Protein AF-A0A2M7GYU8-F1 (afdb_monomer_lite)

Sequence (84 aa):
MVRKGQFLYLLLRYRRKDAQEWTKYEVQNENVFAKETAHFVNCILKKEKPIVDGLDGLRAQEVIDAAYKSCRENCRVEVKKAEI

Organism: NCBI:txid2014291

InterPro domains:
  IPR004104 Gfo/Idh/MocA-like oxidoreductase, C-terminal [PF02894] (29-79)

Foldseek 3Di:
DDPDDDQDWDWDWDDDPPGPDIDTDTDRPDPVVVVQVVQVVCCVVVVHDGPADVQNVVQVVLVVVQVVVCVVVVHHGDRDDDDD

Structure (mmCIF, N/CA/C/O backbone):
data_AF-A0A2M7GYU8-F1
#
_entry.id   AF-A0A2M7GYU8-F1
#
loop_
_atom_site.group_PDB
_atom_site.id
_atom_site.type_symbol
_atom_site.label_atom_id
_atom_site.label_alt_id
_atom_site.label_comp_id
_atom_site.label_asym_id
_atom_site.label_entity_id
_atom_site.label_seq_id
_atom_site.pdbx_PDB_ins_code
_atom_site.Cartn_x
_atom_site.Cartn_y
_atom_site.Cartn_z
_atom_site.occupancy
_atom_site.B_iso_or_equiv
_atom_site.auth_seq_id
_atom_site.auth_comp_id
_atom_site.auth_asym_id
_atom_site.auth_atom_id
_atom_site.pdbx_PDB_model_num
ATOM 1 N N . MET A 1 1 ? 32.815 26.600 -10.960 1.00 32.44 1 MET A N 1
ATOM 2 C CA . MET A 1 1 ? 32.805 25.883 -9.665 1.00 32.44 1 MET A CA 1
ATOM 3 C C . MET A 1 1 ? 31.448 26.121 -9.008 1.00 32.44 1 MET A C 1
ATOM 5 O O . MET A 1 1 ? 31.242 27.156 -8.391 1.00 32.44 1 MET A O 1
ATOM 9 N 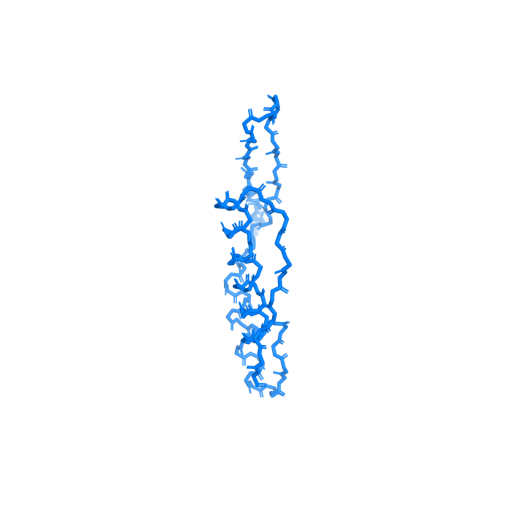N . VAL A 1 2 ? 30.469 25.252 -9.277 1.00 33.78 2 VAL A N 1
ATOM 10 C CA . VAL A 1 2 ? 29.074 25.433 -8.836 1.00 33.78 2 VAL A CA 1
ATOM 11 C C . VAL A 1 2 ? 28.975 25.022 -7.368 1.00 33.78 2 VAL A C 1
ATOM 13 O O . VAL A 1 2 ? 29.348 23.904 -7.014 1.00 33.78 2 VAL A O 1
ATOM 16 N N . ARG A 1 3 ? 28.529 25.944 -6.505 1.00 38.12 3 ARG A N 1
ATOM 17 C CA . ARG A 1 3 ? 28.277 25.674 -5.084 1.00 38.12 3 ARG A CA 1
ATOM 18 C C . ARG A 1 3 ? 27.240 24.553 -4.987 1.00 38.12 3 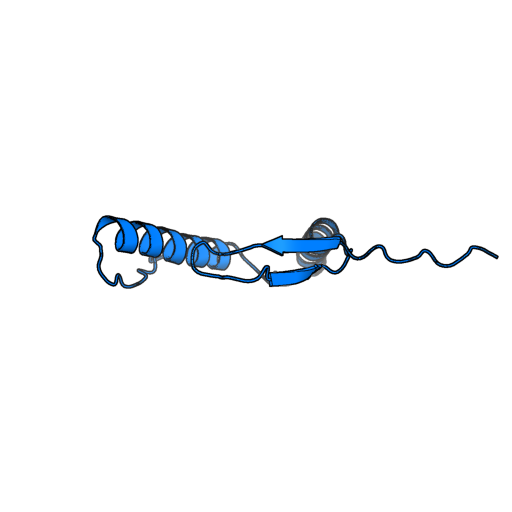ARG A C 1
ATOM 20 O O . ARG A 1 3 ? 26.110 24.731 -5.432 1.00 38.12 3 ARG A O 1
ATOM 27 N N . LYS A 1 4 ? 27.645 23.399 -4.443 1.00 39.00 4 LYS A N 1
ATOM 28 C CA . LYS A 1 4 ? 26.750 22.282 -4.111 1.00 39.00 4 LYS A CA 1
ATOM 29 C C . LYS A 1 4 ? 25.596 22.831 -3.270 1.00 39.00 4 LYS A C 1
ATOM 31 O O . LYS A 1 4 ? 25.835 23.428 -2.222 1.00 39.00 4 LYS A O 1
ATOM 36 N N . GLY A 1 5 ? 24.382 22.694 -3.797 1.00 44.03 5 GLY A N 1
ATOM 37 C CA . GLY A 1 5 ? 23.163 23.240 -3.217 1.00 44.03 5 GLY A CA 1
ATOM 38 C C . GLY A 1 5 ? 22.958 22.762 -1.784 1.00 44.03 5 GLY A C 1
ATOM 39 O O . GLY A 1 5 ? 23.120 21.582 -1.479 1.00 44.03 5 GLY A O 1
ATOM 40 N N . GLN A 1 6 ? 22.614 23.704 -0.908 1.00 46.00 6 GLN A N 1
ATOM 41 C CA . GLN A 1 6 ? 22.041 23.415 0.399 1.00 46.00 6 GLN A CA 1
ATOM 42 C C . GLN A 1 6 ? 20.768 22.593 0.179 1.00 46.00 6 GLN A C 1
ATOM 44 O O . GLN A 1 6 ? 19.800 23.092 -0.390 1.00 46.00 6 GLN A O 1
ATOM 49 N N . PHE A 1 7 ? 20.769 21.333 0.610 1.00 48.31 7 PHE A N 1
ATOM 50 C CA . PHE A 1 7 ? 19.536 20.568 0.738 1.00 48.31 7 PHE A CA 1
ATOM 51 C C . PHE A 1 7 ? 18.675 21.266 1.796 1.00 48.31 7 PHE A C 1
ATOM 53 O O . PHE A 1 7 ? 18.982 21.233 2.986 1.00 48.31 7 PHE A O 1
ATOM 60 N N . LEU A 1 8 ? 17.629 21.964 1.351 1.00 51.09 8 LEU A N 1
ATOM 61 C CA . LEU A 1 8 ? 16.609 22.515 2.232 1.00 51.09 8 LEU A CA 1
ATOM 62 C C . LEU A 1 8 ? 15.798 21.326 2.764 1.00 51.09 8 LEU A C 1
ATOM 64 O O . LEU A 1 8 ? 15.028 20.725 2.016 1.00 51.09 8 LEU A O 1
ATOM 68 N N . TYR A 1 9 ? 16.001 20.942 4.021 1.00 55.53 9 TYR A N 1
ATOM 69 C CA . TYR A 1 9 ? 15.153 19.951 4.679 1.00 55.53 9 TYR A CA 1
ATOM 70 C C . TYR A 1 9 ? 13.763 20.552 4.887 1.00 55.53 9 TYR A C 1
ATOM 72 O O . TYR A 1 9 ? 13.632 21.638 5.459 1.00 55.53 9 TYR A O 1
ATOM 80 N N . LEU A 1 10 ? 12.721 19.856 4.432 1.00 63.78 10 LEU A N 1
ATOM 81 C CA . LEU A 1 10 ? 11.357 20.232 4.776 1.00 63.78 10 LEU A CA 1
ATOM 82 C C . LEU A 1 10 ? 11.068 19.680 6.177 1.00 63.78 10 LEU A C 1
ATOM 84 O O . LEU A 1 10 ? 11.034 18.470 6.393 1.00 63.78 10 LEU A O 1
ATOM 88 N N . LEU A 1 11 ? 10.888 20.575 7.144 1.00 70.94 11 LEU A N 1
ATOM 89 C CA . LEU A 1 11 ? 10.494 20.216 8.505 1.00 70.94 11 LEU A CA 1
ATOM 90 C C . LEU A 1 11 ? 8.970 20.133 8.573 1.00 70.94 11 LEU A C 1
ATOM 92 O O . LEU A 1 11 ? 8.291 21.153 8.707 1.00 70.94 11 LEU A O 1
ATOM 96 N N . LEU A 1 12 ? 8.439 18.914 8.508 1.00 79.25 12 LEU A N 1
ATOM 97 C CA . LEU A 1 12 ? 7.029 18.662 8.781 1.00 79.25 12 LEU A CA 1
ATOM 98 C C . LEU A 1 12 ? 6.810 18.673 10.294 1.00 79.25 12 LEU A C 1
ATOM 100 O O . LEU A 1 12 ? 7.555 18.061 11.063 1.00 79.25 12 LEU A O 1
ATOM 104 N N . ARG A 1 13 ? 5.793 19.414 10.732 1.00 87.56 13 ARG A N 1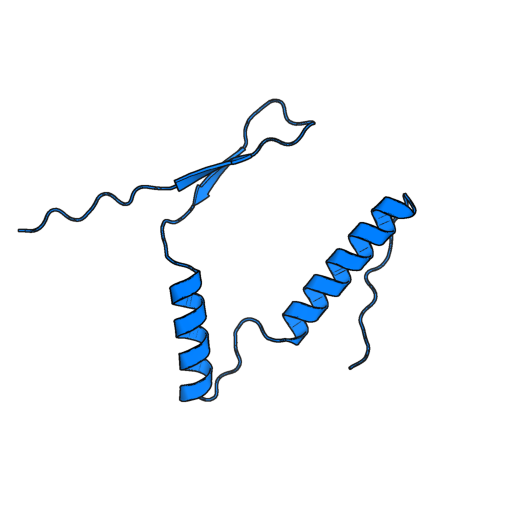
ATOM 105 C CA . ARG A 1 13 ? 5.386 19.478 12.135 1.00 87.56 13 ARG A CA 1
ATOM 106 C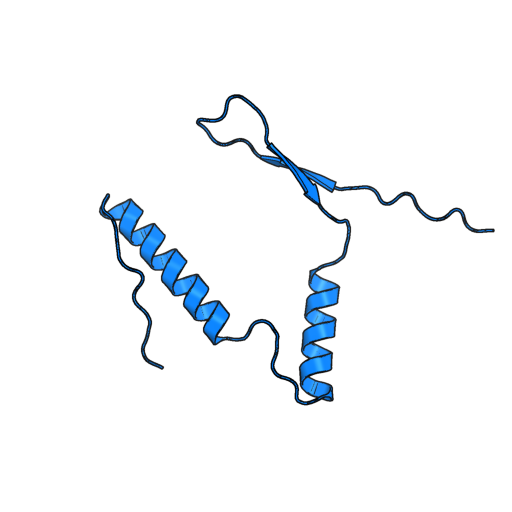 C . ARG A 1 13 ? 3.932 19.069 12.241 1.00 87.56 13 ARG A C 1
ATOM 108 O O . ARG A 1 13 ? 3.087 19.634 11.553 1.00 87.56 13 ARG A O 1
ATOM 115 N N . TYR A 1 14 ? 3.643 18.127 13.125 1.00 87.38 14 TYR A N 1
ATOM 116 C CA . TYR A 1 14 ? 2.276 17.766 13.480 1.00 87.38 14 TYR A CA 1
ATOM 117 C C . TYR A 1 14 ? 2.139 17.715 14.999 1.00 87.38 14 TYR A C 1
ATOM 119 O O . TYR A 1 14 ? 3.116 17.528 15.727 1.00 87.38 14 TYR A O 1
ATOM 127 N N . ARG A 1 15 ? 0.917 17.920 15.487 1.00 90.88 15 ARG A N 1
ATOM 128 C CA . ARG A 1 15 ? 0.595 17.849 16.910 1.00 90.88 15 ARG A CA 1
ATOM 129 C C . ARG A 1 15 ? -0.736 17.140 17.071 1.00 90.88 15 ARG A C 1
ATOM 131 O O . ARG A 1 15 ? -1.742 17.572 16.511 1.00 90.88 15 ARG A O 1
ATOM 138 N N . ARG A 1 16 ? -0.739 16.051 17.835 1.00 86.38 16 ARG A N 1
ATOM 139 C CA . ARG A 1 16 ? -1.976 15.372 18.231 1.00 86.38 16 ARG A CA 1
ATOM 140 C C . ARG A 1 16 ? -2.723 16.215 19.268 1.00 86.38 16 ARG A C 1
ATOM 142 O O . ARG A 1 16 ? -2.112 17.014 19.968 1.00 86.38 16 ARG A O 1
ATOM 149 N N . LYS A 1 17 ? -4.039 16.037 19.391 1.00 86.31 17 LYS A N 1
ATOM 150 C CA . LYS A 1 17 ? -4.870 16.820 20.329 1.00 86.31 17 LYS A CA 1
ATOM 151 C C . LYS A 1 17 ? -4.461 16.631 21.799 1.00 86.31 17 LYS A C 1
ATOM 153 O O . LYS A 1 17 ? -4.633 17.544 22.596 1.00 86.31 17 LYS A O 1
ATOM 158 N N . ASP A 1 18 ? -3.929 15.461 22.131 1.00 90.19 18 ASP A N 1
ATOM 159 C CA . ASP A 1 18 ? -3.460 15.057 23.459 1.00 90.19 18 ASP A CA 1
ATOM 160 C C . ASP A 1 18 ? -1.968 15.352 23.701 1.00 90.19 18 ASP A C 1
ATOM 162 O O . ASP A 1 18 ? -1.467 15.135 24.800 1.00 90.19 18 ASP A O 1
ATOM 166 N N . ALA A 1 19 ? -1.245 15.828 22.683 1.00 89.12 19 ALA A N 1
ATOM 167 C CA . ALA A 1 19 ? 0.182 16.094 22.776 1.00 89.12 19 ALA A CA 1
ATOM 168 C C . ALA A 1 19 ? 0.443 17.558 23.144 1.00 89.12 19 ALA A C 1
ATOM 170 O O . ALA A 1 19 ? -0.018 18.480 22.466 1.00 89.12 19 ALA A O 1
ATOM 171 N N . GLN A 1 20 ? 1.236 17.762 24.197 1.00 83.81 20 GLN A N 1
ATOM 172 C CA . GLN A 1 20 ? 1.660 19.092 24.636 1.00 83.81 20 GLN A CA 1
ATOM 173 C C . GLN A 1 20 ? 2.666 19.720 23.658 1.00 83.81 20 GLN A C 1
ATOM 175 O O . GLN A 1 20 ? 2.620 20.921 23.402 1.00 83.81 20 GLN A O 1
ATOM 180 N N . GLU A 1 21 ? 3.508 18.887 23.041 1.00 92.19 21 GLU A N 1
ATOM 181 C CA . GLU A 1 21 ? 4.603 19.307 22.168 1.00 92.19 21 GLU A CA 1
ATOM 182 C C . GLU A 1 21 ? 4.369 18.941 20.698 1.00 92.19 21 GLU A C 1
ATOM 184 O O . GLU A 1 21 ? 3.731 17.939 20.364 1.00 92.19 21 GLU A O 1
ATOM 189 N N . TRP A 1 22 ? 4.924 19.756 19.798 1.00 90.31 22 TRP A N 1
ATOM 190 C CA . TRP A 1 22 ? 4.934 19.473 18.363 1.00 90.31 22 TRP A CA 1
ATOM 191 C C . TRP A 1 22 ? 5.966 18.399 18.033 1.00 90.31 22 TRP A C 1
ATOM 193 O O . TRP A 1 22 ? 7.157 18.567 18.303 1.00 90.31 22 TRP A O 1
ATOM 203 N N . THR A 1 23 ? 5.540 17.341 17.348 1.00 88.56 23 THR A N 1
ATOM 204 C CA . THR A 1 23 ? 6.470 16.377 16.767 1.00 88.56 23 THR A CA 1
ATOM 205 C C . THR A 1 23 ? 7.073 16.973 15.501 1.00 88.56 23 THR A C 1
ATOM 207 O O . THR A 1 23 ? 6.354 17.432 14.610 1.00 88.56 23 THR A O 1
ATOM 210 N N . LYS A 1 24 ? 8.405 16.984 15.432 1.00 87.38 24 LYS A N 1
ATOM 211 C CA . LYS A 1 24 ? 9.166 17.417 14.258 1.00 87.38 24 LYS A CA 1
ATOM 212 C C . LYS A 1 24 ? 9.614 16.180 13.497 1.00 87.38 24 LYS A C 1
ATOM 214 O O . LYS A 1 24 ? 10.166 15.265 14.099 1.00 87.38 24 LYS A O 1
ATOM 219 N N . TYR A 1 25 ? 9.384 16.173 12.195 1.00 81.44 25 TYR A N 1
ATOM 220 C CA . TYR A 1 25 ? 9.837 15.116 11.310 1.00 81.44 25 TYR A CA 1
ATOM 221 C C . TYR A 1 25 ? 10.654 15.733 10.179 1.00 81.44 25 TYR A C 1
ATOM 223 O O . TYR A 1 25 ? 10.183 16.626 9.467 1.00 81.44 25 TYR A O 1
ATOM 231 N N . GLU A 1 26 ? 11.901 15.290 10.062 1.00 79.81 26 GLU A N 1
ATOM 232 C CA . GLU A 1 26 ? 12.789 15.699 8.983 1.00 79.81 26 GLU A CA 1
ATOM 233 C C . GLU A 1 26 ? 12.429 14.907 7.736 1.00 79.81 26 GLU A C 1
ATOM 235 O O . GLU A 1 26 ? 12.631 13.694 7.670 1.00 79.81 26 GLU A O 1
ATOM 240 N N . VAL A 1 27 ? 11.870 15.592 6.742 1.00 74.25 27 VAL A N 1
ATOM 241 C CA . VAL A 1 27 ? 11.582 14.967 5.459 1.00 74.25 27 VAL A CA 1
ATOM 242 C C . VAL A 1 27 ? 12.797 15.115 4.568 1.00 74.25 27 VAL A C 1
ATOM 244 O O . VAL A 1 27 ? 13.276 16.223 4.305 1.00 74.25 27 VAL A O 1
ATOM 247 N N . GLN A 1 28 ? 13.287 13.972 4.095 1.00 72.19 28 GLN A N 1
ATOM 248 C CA . GLN A 1 28 ? 14.271 13.937 3.028 1.00 72.19 28 GLN A CA 1
ATOM 249 C C . GLN A 1 28 ? 13.670 14.640 1.810 1.00 72.19 28 GLN A C 1
ATOM 251 O O . GLN A 1 28 ? 12.582 14.290 1.357 1.00 72.19 28 GLN A O 1
ATOM 256 N N . ASN A 1 29 ? 14.367 15.653 1.293 1.00 69.31 29 ASN A N 1
ATOM 257 C CA . ASN A 1 29 ? 13.929 16.426 0.131 1.00 69.31 29 ASN A CA 1
ATOM 258 C C . ASN A 1 29 ? 14.215 15.659 -1.166 1.00 69.31 29 ASN A C 1
ATOM 260 O O . ASN A 1 29 ? 14.929 16.113 -2.058 1.00 69.31 29 ASN A O 1
ATOM 264 N N . GLU A 1 30 ? 13.723 14.432 -1.214 1.00 78.19 30 GLU A N 1
ATOM 265 C CA . GLU A 1 30 ? 13.832 13.568 -2.362 1.00 78.19 30 GLU A CA 1
ATOM 266 C C . GLU A 1 30 ? 12.462 13.440 -3.010 1.00 78.19 30 GLU A C 1
ATOM 268 O O . GLU A 1 30 ? 11.448 13.267 -2.334 1.00 78.19 30 GLU A O 1
ATOM 273 N N . ASN A 1 31 ? 12.417 13.552 -4.336 1.00 85.50 31 ASN A N 1
ATOM 274 C CA . ASN A 1 31 ? 11.165 13.436 -5.062 1.00 85.50 31 ASN A CA 1
ATOM 275 C C . ASN A 1 31 ? 10.738 11.961 -5.120 1.00 85.50 31 ASN A C 1
ATOM 277 O O . ASN A 1 31 ? 11.071 11.231 -6.056 1.00 85.50 31 ASN A O 1
ATOM 281 N N . VAL A 1 32 ? 10.012 11.532 -4.089 1.00 86.31 32 VAL A N 1
ATOM 282 C CA . VAL A 1 32 ? 9.521 10.157 -3.934 1.00 86.31 32 VAL A CA 1
ATOM 283 C C . VAL A 1 32 ? 8.622 9.725 -5.096 1.00 86.31 32 VAL A C 1
ATOM 285 O O . VAL A 1 32 ? 8.719 8.585 -5.535 1.00 86.31 32 VAL A O 1
ATOM 288 N N . PHE A 1 33 ? 7.848 10.645 -5.680 1.00 88.50 33 PHE A N 1
ATOM 289 C CA . PHE A 1 33 ? 6.991 10.357 -6.835 1.00 88.50 33 PHE A CA 1
ATOM 290 C C . PHE A 1 33 ? 7.807 10.070 -8.099 1.00 88.50 33 PHE A C 1
ATOM 292 O O . PHE A 1 33 ? 7.498 9.147 -8.856 1.00 88.50 33 PHE A O 1
ATOM 299 N N . ALA A 1 34 ? 8.886 10.828 -8.320 1.00 93.12 34 ALA A N 1
ATOM 300 C CA . ALA A 1 34 ? 9.801 10.571 -9.430 1.00 93.12 34 ALA A CA 1
ATOM 301 C C . ALA A 1 34 ? 10.500 9.211 -9.269 1.00 93.12 34 ALA A C 1
ATOM 303 O O . ALA A 1 34 ? 10.648 8.476 -10.246 1.00 93.12 34 ALA A O 1
ATOM 304 N N . LYS A 1 35 ? 10.880 8.846 -8.037 1.00 92.69 35 LYS A N 1
ATOM 305 C CA . LYS A 1 35 ? 11.455 7.529 -7.732 1.00 92.69 35 LYS A CA 1
ATOM 306 C C . LYS A 1 35 ? 10.483 6.386 -7.986 1.00 92.69 35 LYS A C 1
ATOM 308 O O . LYS A 1 35 ? 10.863 5.407 -8.620 1.00 92.69 35 LYS A O 1
ATOM 313 N N . GLU A 1 36 ? 9.249 6.515 -7.515 1.00 94.00 36 GLU A N 1
ATOM 314 C CA . GLU A 1 36 ? 8.206 5.509 -7.712 1.00 94.00 36 GLU A CA 1
ATOM 315 C C . GLU A 1 36 ? 7.887 5.318 -9.201 1.00 94.00 36 GLU A C 1
ATOM 317 O O . GLU A 1 36 ? 7.831 4.190 -9.688 1.00 94.00 36 GLU A O 1
ATOM 322 N N . THR A 1 37 ? 7.804 6.416 -9.959 1.00 95.50 37 THR A N 1
ATOM 323 C CA . THR A 1 37 ? 7.610 6.369 -11.416 1.00 95.50 37 THR A CA 1
ATOM 324 C C 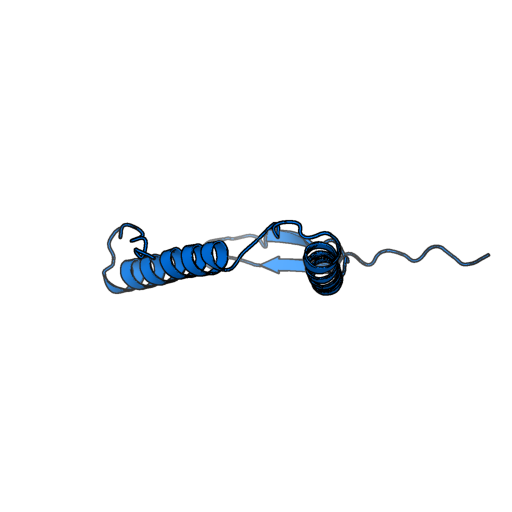. THR A 1 37 ? 8.763 5.641 -12.111 1.00 95.50 37 THR A C 1
ATOM 326 O O . THR A 1 37 ? 8.539 4.761 -12.944 1.00 95.50 37 THR A O 1
ATOM 329 N N . ALA A 1 38 ? 10.010 5.971 -11.758 1.00 96.00 38 ALA A N 1
ATOM 330 C CA . ALA A 1 38 ? 11.188 5.312 -12.318 1.00 96.00 38 ALA A CA 1
ATOM 331 C C . ALA A 1 38 ? 11.235 3.815 -11.966 1.00 96.00 38 ALA A C 1
ATOM 333 O O . ALA A 1 38 ? 11.584 2.990 -12.811 1.00 96.00 38 ALA A O 1
ATOM 334 N N . HIS A 1 39 ? 10.852 3.454 -10.738 1.00 96.06 39 HIS A N 1
ATOM 335 C CA . HIS A 1 39 ? 10.731 2.065 -10.295 1.00 96.06 39 HIS A CA 1
ATOM 336 C C . HIS A 1 39 ? 9.705 1.293 -11.131 1.00 96.06 39 HIS A C 1
ATOM 338 O O . HIS A 1 39 ? 10.025 0.234 -11.667 1.00 96.06 39 HIS A O 1
ATOM 344 N N . PHE A 1 40 ? 8.511 1.856 -11.327 1.00 96.12 40 PHE A N 1
ATOM 345 C CA . PHE A 1 40 ? 7.464 1.249 -12.148 1.00 96.12 40 PHE A CA 1
ATOM 346 C C . PHE A 1 40 ? 7.931 0.975 -13.587 1.00 96.12 40 PHE A C 1
ATOM 348 O O . PHE A 1 40 ? 7.772 -0.138 -14.092 1.00 96.12 40 PHE A O 1
ATOM 355 N N . VAL A 1 41 ? 8.582 1.954 -14.229 1.00 97.69 41 VAL A N 1
ATOM 356 C CA . VAL A 1 41 ? 9.150 1.785 -15.578 1.00 97.69 41 VAL A CA 1
ATOM 357 C C . VAL A 1 41 ? 10.198 0.667 -15.603 1.00 97.69 41 VAL A C 1
ATOM 359 O O . VAL A 1 41 ? 10.182 -0.173 -16.504 1.00 97.69 41 VAL A O 1
ATOM 362 N N . ASN A 1 42 ? 11.083 0.607 -14.603 1.00 98.00 42 ASN A N 1
ATOM 363 C CA . ASN A 1 42 ? 12.099 -0.443 -14.510 1.00 98.00 42 ASN A CA 1
ATOM 364 C C . ASN A 1 42 ? 11.488 -1.839 -14.354 1.00 98.00 42 ASN A C 1
ATOM 366 O O . ASN A 1 42 ? 11.953 -2.766 -15.016 1.00 98.00 42 ASN A O 1
ATOM 370 N N . CYS A 1 43 ? 10.438 -1.990 -13.543 1.00 98.12 43 CYS A N 1
ATOM 371 C CA . CYS A 1 43 ? 9.721 -3.257 -13.404 1.00 98.12 43 CYS A CA 1
ATOM 372 C C . CYS A 1 43 ? 9.177 -3.755 -14.746 1.00 98.12 43 CYS A C 1
ATOM 374 O O . CYS A 1 43 ? 9.329 -4.934 -15.061 1.00 98.12 43 CYS A O 1
ATOM 376 N N . ILE A 1 44 ? 8.619 -2.862 -15.572 1.00 97.56 44 ILE A N 1
ATOM 377 C CA . ILE A 1 44 ? 8.141 -3.208 -16.919 1.00 97.56 44 ILE A CA 1
ATOM 378 C C . ILE A 1 44 ? 9.305 -3.654 -17.809 1.00 97.56 44 ILE A C 1
ATOM 380 O O . ILE A 1 44 ? 9.246 -4.724 -18.414 1.00 97.56 44 ILE A O 1
ATOM 384 N N . LEU A 1 45 ? 10.373 -2.852 -17.877 1.00 98.44 45 LEU A N 1
ATOM 385 C CA . LEU A 1 45 ? 11.519 -3.117 -18.753 1.00 98.44 45 LEU A CA 1
ATOM 386 C C . LEU A 1 45 ? 12.247 -4.417 -18.390 1.00 98.44 45 LEU A C 1
ATOM 388 O O . LEU A 1 45 ? 12.677 -5.154 -19.276 1.00 98.44 45 LEU A O 1
ATOM 392 N N . LYS A 1 46 ? 12.381 -4.703 -17.093 1.00 98.12 46 LYS A N 1
ATOM 393 C CA . LYS A 1 46 ? 13.126 -5.856 -16.573 1.00 98.12 46 LYS A CA 1
ATOM 394 C C . LYS A 1 46 ? 12.253 -7.070 -16.269 1.00 98.12 46 LYS A C 1
ATOM 396 O O . LYS A 1 46 ? 12.789 -8.124 -15.943 1.00 98.12 46 LYS A O 1
ATOM 401 N N . LYS A 1 47 ? 10.928 -6.942 -16.394 1.00 97.12 47 LYS A N 1
ATOM 402 C CA . LYS A 1 47 ? 9.943 -7.959 -15.984 1.00 97.12 47 LYS A CA 1
ATOM 403 C C . LYS A 1 47 ? 10.093 -8.353 -14.508 1.00 97.12 47 LYS A C 1
ATOM 405 O O . LYS A 1 47 ? 9.994 -9.523 -14.150 1.00 97.12 47 LYS A O 1
ATOM 410 N N . GLU A 1 48 ? 10.344 -7.363 -13.659 1.00 96.44 48 GLU A N 1
ATOM 411 C CA . GLU A 1 48 ? 10.484 -7.536 -12.212 1.00 96.44 48 GLU A CA 1
ATOM 412 C C . GLU A 1 48 ? 9.162 -7.226 -11.503 1.00 96.44 48 GLU A C 1
ATOM 414 O O . GLU A 1 48 ? 8.388 -6.370 -11.940 1.00 96.44 48 GLU A O 1
ATOM 419 N N . LYS A 1 49 ? 8.910 -7.900 -10.376 1.00 95.44 49 LYS A N 1
ATOM 420 C CA . LYS A 1 49 ? 7.748 -7.602 -9.536 1.00 95.44 49 LYS A CA 1
ATOM 421 C C . LYS A 1 49 ? 7.945 -6.236 -8.852 1.00 95.44 49 LYS A C 1
ATOM 423 O O . LYS A 1 49 ? 9.033 -5.995 -8.322 1.00 95.44 49 LYS A O 1
ATOM 428 N N . PRO A 1 50 ? 6.937 -5.344 -8.836 1.00 95.69 50 PRO A N 1
ATOM 429 C CA . PRO A 1 50 ? 7.050 -4.094 -8.097 1.00 95.69 50 PRO A CA 1
ATOM 430 C C . PRO A 1 50 ? 7.137 -4.344 -6.586 1.00 95.69 50 PRO A C 1
ATOM 432 O O . PRO A 1 50 ? 6.653 -5.358 -6.086 1.00 95.69 50 PRO A O 1
ATOM 435 N N . ILE A 1 51 ? 7.764 -3.406 -5.865 1.00 94.50 51 ILE A N 1
ATOM 436 C CA . ILE A 1 51 ? 7.909 -3.464 -4.400 1.00 94.50 51 ILE A CA 1
ATOM 437 C C . ILE A 1 51 ? 6.534 -3.411 -3.723 1.00 94.50 51 ILE A C 1
ATOM 439 O O . ILE A 1 51 ? 6.335 -4.059 -2.702 1.00 94.50 51 ILE A O 1
ATOM 443 N N . VAL A 1 52 ? 5.614 -2.645 -4.312 1.00 93.38 52 VAL A N 1
ATOM 444 C CA . VAL A 1 52 ? 4.215 -2.523 -3.906 1.00 93.38 52 VAL A CA 1
ATOM 445 C C . VAL A 1 52 ? 3.361 -2.845 -5.128 1.00 93.38 52 VAL A C 1
ATOM 447 O O . VAL A 1 52 ? 3.558 -2.246 -6.188 1.00 93.38 52 VAL A O 1
ATOM 450 N N . ASP A 1 53 ? 2.448 -3.803 -5.005 1.00 94.50 53 ASP A N 1
ATOM 451 C CA . ASP A 1 53 ? 1.518 -4.196 -6.063 1.00 94.50 53 ASP A CA 1
ATOM 452 C C . ASP A 1 53 ? 0.052 -3.861 -5.716 1.00 94.50 53 ASP A C 1
ATOM 454 O O . ASP A 1 53 ? -0.261 -3.211 -4.716 1.00 94.50 53 ASP A O 1
ATOM 458 N N . GLY A 1 54 ? -0.880 -4.262 -6.586 1.00 93.56 54 GLY A N 1
ATOM 459 C CA . GLY A 1 54 ? -2.305 -3.997 -6.376 1.00 93.56 54 GLY A CA 1
ATOM 460 C C . GLY A 1 54 ? -2.888 -4.687 -5.136 1.00 93.56 54 GLY A C 1
ATOM 461 O O . GLY A 1 54 ? -3.826 -4.162 -4.535 1.00 93.56 54 GLY A O 1
ATOM 462 N N . LEU A 1 55 ? -2.330 -5.830 -4.719 1.00 95.69 55 LEU A N 1
ATOM 463 C CA . LEU A 1 55 ? -2.769 -6.521 -3.510 1.00 95.69 55 LEU A CA 1
ATOM 464 C C . LEU A 1 55 ? -2.364 -5.736 -2.271 1.00 95.69 55 LEU A C 1
ATOM 466 O O . LEU A 1 55 ? -3.172 -5.632 -1.355 1.00 95.69 55 LEU A O 1
ATOM 470 N N . ASP A 1 56 ? -1.172 -5.139 -2.253 1.00 95.69 56 ASP A N 1
ATOM 471 C CA . ASP A 1 56 ? -0.753 -4.260 -1.157 1.00 95.69 56 ASP A CA 1
ATOM 472 C C . ASP A 1 56 ? -1.709 -3.067 -1.005 1.00 95.69 56 ASP A C 1
ATOM 474 O O . ASP A 1 56 ? -2.133 -2.738 0.107 1.00 95.69 56 ASP A O 1
ATOM 478 N N . GLY A 1 57 ? -2.129 -2.474 -2.129 1.00 94.56 57 GLY A N 1
ATOM 479 C CA . GLY A 1 57 ? -3.145 -1.418 -2.151 1.00 94.56 57 GLY A CA 1
ATOM 480 C C . GLY A 1 57 ? -4.489 -1.872 -1.572 1.00 94.56 57 GLY A C 1
ATOM 481 O O . GLY A 1 57 ? -5.099 -1.156 -0.774 1.00 94.56 57 GLY A O 1
ATOM 482 N N . LEU A 1 58 ? -4.931 -3.085 -1.904 1.00 96.81 58 LEU A N 1
ATOM 483 C CA . LEU A 1 58 ? -6.137 -3.669 -1.321 1.00 96.81 58 LEU A CA 1
ATOM 484 C C . LEU A 1 58 ? -5.978 -3.941 0.182 1.00 96.81 58 LEU A C 1
ATOM 486 O O . LEU A 1 58 ? -6.876 -3.599 0.947 1.00 96.81 58 LEU A O 1
ATOM 490 N N . ARG A 1 59 ? -4.835 -4.475 0.635 1.00 97.25 59 ARG A N 1
ATOM 491 C CA . ARG A 1 59 ? -4.565 -4.681 2.072 1.00 97.25 59 ARG A CA 1
ATOM 492 C C . ARG A 1 59 ? -4.610 -3.368 2.846 1.00 97.25 59 ARG A C 1
ATOM 494 O O . ARG A 1 59 ? -5.143 -3.330 3.953 1.00 97.25 59 ARG A O 1
ATOM 501 N N . ALA A 1 60 ? -4.096 -2.285 2.265 1.00 97.31 60 ALA A N 1
ATOM 502 C CA . ALA A 1 60 ? -4.193 -0.960 2.865 1.00 97.31 60 ALA A CA 1
ATOM 503 C C . ALA A 1 60 ? -5.658 -0.503 3.000 1.00 97.31 60 ALA A C 1
ATOM 505 O O . ALA A 1 60 ? -6.043 0.005 4.053 1.00 97.31 60 ALA A O 1
ATOM 506 N N . GLN A 1 61 ? -6.491 -0.737 1.981 1.00 97.56 61 GLN A N 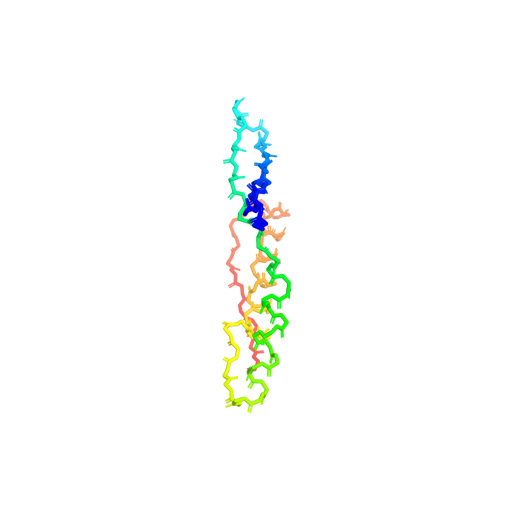1
ATOM 507 C CA . GLN A 1 61 ? -7.923 -0.419 2.039 1.00 97.56 61 GLN A CA 1
ATOM 508 C C . GLN A 1 61 ? -8.682 -1.261 3.071 1.00 97.56 61 GLN A C 1
ATOM 510 O O . GLN A 1 61 ? -9.504 -0.714 3.802 1.00 97.56 61 GLN A O 1
ATOM 515 N N . GLU A 1 62 ? -8.370 -2.551 3.206 1.00 97.81 62 GLU A N 1
ATOM 516 C CA . GLU A 1 62 ? -8.961 -3.425 4.234 1.00 97.81 62 GLU A CA 1
ATOM 517 C C . GLU A 1 62 ? -8.698 -2.891 5.654 1.00 97.81 62 GLU A C 1
ATOM 519 O O . GLU A 1 62 ? -9.586 -2.898 6.511 1.00 97.81 62 GLU A O 1
ATOM 524 N N . VAL A 1 63 ? -7.488 -2.379 5.910 1.00 98.06 63 VAL A N 1
ATOM 525 C CA . VAL A 1 63 ? -7.135 -1.753 7.196 1.00 98.06 63 VAL A CA 1
ATOM 526 C C . VAL A 1 63 ? -7.907 -0.450 7.413 1.00 98.06 63 VAL A C 1
ATOM 528 O O . VAL A 1 63 ? -8.413 -0.218 8.513 1.00 98.06 63 VAL A O 1
ATOM 531 N N . ILE A 1 64 ? -8.015 0.394 6.382 1.00 97.94 64 ILE A N 1
ATOM 532 C CA . ILE A 1 64 ? -8.753 1.663 6.452 1.00 97.94 64 ILE A CA 1
ATOM 533 C C . ILE A 1 64 ? -10.235 1.407 6.754 1.00 97.94 64 ILE A C 1
ATOM 535 O O . ILE A 1 64 ? -10.789 2.040 7.655 1.00 97.94 64 ILE A O 1
ATOM 539 N N . ASP A 1 65 ? -10.868 0.458 6.063 1.00 97.75 65 ASP A N 1
ATOM 540 C CA . ASP A 1 65 ? -12.271 0.104 6.298 1.00 97.75 65 ASP A CA 1
ATOM 541 C C . ASP A 1 65 ? -12.500 -0.401 7.731 1.00 97.75 65 ASP A C 1
ATOM 543 O O . ASP A 1 65 ? -13.388 0.089 8.437 1.00 97.75 65 ASP A O 1
ATOM 547 N N . ALA A 1 66 ? -11.638 -1.302 8.217 1.00 97.94 66 ALA A N 1
ATOM 548 C CA . ALA A 1 66 ? -11.708 -1.800 9.588 1.00 97.94 66 ALA A CA 1
ATOM 549 C C . ALA A 1 66 ? -11.538 -0.679 10.629 1.00 97.94 66 ALA A C 1
ATOM 551 O O . ALA A 1 66 ? -12.248 -0.670 11.638 1.00 97.94 66 ALA A O 1
ATOM 552 N N . ALA A 1 67 ? -10.652 0.291 10.383 1.00 97.94 67 ALA A N 1
ATOM 553 C CA . ALA A 1 67 ? -10.467 1.447 11.260 1.00 97.94 67 ALA A CA 1
ATOM 554 C C . ALA A 1 67 ? -11.722 2.334 11.309 1.00 97.94 67 ALA A C 1
ATOM 556 O O . ALA A 1 67 ? -12.177 2.708 12.394 1.00 97.94 67 ALA A O 1
ATOM 557 N N . TYR A 1 68 ? -12.333 2.620 10.156 1.00 97.94 68 TYR A N 1
ATOM 558 C CA . TYR A 1 68 ? -13.595 3.359 10.104 1.00 97.94 68 TYR A CA 1
ATOM 559 C C . TYR A 1 68 ? -14.729 2.605 10.796 1.00 97.94 68 TYR A C 1
ATOM 561 O O . TYR A 1 68 ? -15.510 3.210 11.532 1.00 97.94 68 TYR A O 1
ATOM 569 N N . LYS A 1 69 ? -14.818 1.288 10.599 1.00 97.88 69 LYS A N 1
ATOM 570 C CA . LYS A 1 69 ? -15.813 0.449 11.267 1.00 97.88 69 LYS A CA 1
ATOM 571 C C . LYS A 1 69 ? -15.624 0.448 12.784 1.00 97.88 69 LYS A C 1
ATOM 573 O O . LYS A 1 69 ? -16.585 0.692 13.505 1.00 97.88 69 LYS A O 1
ATOM 578 N N . SER A 1 70 ? -14.391 0.272 13.255 1.00 98.19 70 SER A N 1
ATOM 579 C CA . SER A 1 70 ? -14.041 0.335 14.678 1.00 98.19 70 SER A CA 1
ATOM 580 C C . SER A 1 70 ? -14.440 1.670 15.307 1.00 98.19 70 SER A C 1
ATOM 582 O O . SER A 1 70 ? -15.027 1.691 16.386 1.00 98.19 70 SER A O 1
ATOM 584 N N . CYS A 1 71 ? -14.200 2.781 14.605 1.00 97.69 71 CYS A N 1
ATOM 585 C CA . CYS A 1 71 ? -14.601 4.108 15.061 1.00 97.69 71 CYS A CA 1
ATOM 586 C C . CYS A 1 71 ? -16.128 4.257 15.162 1.00 97.69 71 CYS A C 1
ATOM 588 O O . CYS A 1 71 ? -16.619 4.783 16.159 1.00 97.69 71 CYS A O 1
ATOM 590 N N . ARG A 1 72 ? -16.884 3.769 14.167 1.00 97.88 72 ARG A N 1
ATOM 591 C CA . ARG A 1 72 ? -18.357 3.825 14.177 1.00 97.88 72 ARG A CA 1
ATOM 592 C C . ARG A 1 72 ? -18.979 2.948 15.263 1.00 97.88 72 ARG A C 1
ATOM 594 O O . ARG A 1 72 ? -19.955 3.356 15.880 1.00 97.88 72 ARG A O 1
ATOM 601 N N . GLU A 1 73 ? -18.440 1.751 15.472 1.00 97.38 73 GLU A N 1
ATOM 602 C CA . GLU A 1 73 ? -18.991 0.754 16.402 1.00 97.38 73 GLU A CA 1
ATOM 603 C C . GLU A 1 73 ? -18.427 0.886 17.825 1.00 97.38 73 GLU A C 1
ATOM 605 O O . GLU A 1 73 ? -18.903 0.225 18.745 1.00 97.38 73 GLU A O 1
ATOM 610 N N . ASN A 1 74 ? -17.426 1.753 18.014 1.00 97.25 74 ASN A N 1
ATOM 611 C CA . ASN A 1 74 ? -16.709 1.962 19.271 1.00 97.25 74 ASN A CA 1
ATOM 612 C C . ASN A 1 74 ? -16.192 0.652 19.896 1.00 97.25 74 ASN A C 1
ATOM 614 O O . ASN A 1 74 ? -16.233 0.447 21.110 1.00 97.25 74 ASN A O 1
ATOM 618 N N . CYS A 1 75 ? -15.720 -0.261 19.049 1.00 97.00 75 CYS A N 1
ATOM 619 C CA . CYS A 1 75 ? -15.210 -1.563 19.453 1.00 97.00 75 CYS A CA 1
ATOM 620 C C . CYS A 1 75 ? -14.020 -1.969 18.579 1.00 97.00 75 CYS A C 1
ATOM 622 O O . CYS A 1 75 ? -13.779 -1.408 17.506 1.00 97.00 75 CYS A O 1
ATOM 624 N N . ARG A 1 76 ? -13.240 -2.948 19.042 1.00 96.25 76 ARG A N 1
ATOM 625 C CA . ARG A 1 76 ? -12.164 -3.524 18.233 1.00 96.25 76 ARG A CA 1
ATOM 626 C C . ARG A 1 76 ? -12.774 -4.343 17.094 1.00 96.25 76 ARG A C 1
ATOM 628 O O . ARG A 1 76 ? -13.583 -5.230 17.341 1.00 96.25 76 ARG A O 1
ATOM 635 N N . VAL A 1 77 ? -12.314 -4.089 15.872 1.00 97.56 77 VAL A N 1
ATOM 636 C CA . VAL A 1 77 ? -12.722 -4.811 14.661 1.00 97.56 77 VAL A CA 1
ATOM 637 C C . VAL A 1 77 ? -11.517 -5.552 14.088 1.00 97.56 77 VAL A C 1
ATOM 639 O O . VAL A 1 77 ? -10.415 -5.007 14.031 1.00 97.56 77 VAL A O 1
ATOM 642 N N . GLU A 1 78 ? -11.713 -6.802 13.673 1.00 97.25 78 GLU A N 1
ATOM 643 C CA . GLU A 1 78 ? -10.705 -7.552 12.923 1.00 97.25 78 GLU A CA 1
ATOM 644 C C . GLU A 1 78 ? -10.662 -7.099 11.462 1.00 97.25 78 GLU A C 1
ATOM 646 O O . GLU A 1 78 ? -11.701 -6.919 10.822 1.00 97.25 78 GLU A O 1
ATOM 651 N N . VAL A 1 79 ? -9.452 -6.948 10.921 1.00 97.25 79 VAL A N 1
ATOM 652 C CA . VAL A 1 79 ? -9.253 -6.634 9.504 1.00 97.25 79 VAL A CA 1
ATOM 653 C C . VAL A 1 79 ? -9.610 -7.868 8.682 1.00 97.25 79 VAL A C 1
ATOM 655 O O . VAL A 1 79 ? -8.921 -8.887 8.753 1.00 97.25 79 VAL A O 1
ATOM 658 N N . LYS A 1 80 ? -10.692 -7.780 7.905 1.00 93.69 80 LYS A N 1
ATOM 659 C CA . LYS A 1 80 ? -11.120 -8.864 7.020 1.00 93.69 80 LYS A CA 1
ATOM 660 C C . LYS A 1 80 ? -10.433 -8.742 5.671 1.00 93.69 80 LYS A C 1
ATOM 662 O O . LYS A 1 80 ? -10.498 -7.700 5.029 1.00 93.69 80 LYS A O 1
ATOM 667 N N . LYS A 1 81 ? -9.810 -9.839 5.256 1.00 93.88 81 LYS A N 1
ATOM 668 C CA . LYS A 1 81 ? -9.174 -9.979 3.952 1.00 93.88 81 LYS A CA 1
ATOM 669 C C . LYS A 1 81 ? -10.205 -10.407 2.913 1.00 93.88 81 LYS A C 1
ATOM 671 O O . LYS A 1 81 ? -10.922 -11.373 3.154 1.00 93.88 81 LYS A O 1
ATOM 676 N N . ALA A 1 82 ? -10.262 -9.722 1.777 1.00 88.62 82 ALA A N 1
ATOM 677 C CA . ALA A 1 82 ? -11.014 -10.186 0.622 1.00 88.62 82 ALA A CA 1
ATOM 678 C C . ALA A 1 82 ? -10.345 -11.439 0.034 1.00 88.62 82 ALA A C 1
ATOM 680 O O . ALA A 1 82 ? -9.111 -11.535 -0.020 1.00 88.62 82 ALA A O 1
ATOM 681 N N . GLU A 1 83 ? -11.177 -12.388 -0.388 1.00 86.75 83 GLU A N 1
ATOM 682 C CA . GLU A 1 83 ? -10.777 -13.530 -1.210 1.00 86.75 83 GLU A CA 1
ATOM 683 C C . GLU A 1 83 ? -10.752 -13.071 -2.673 1.00 86.75 83 GLU A C 1
ATOM 685 O O . GLU A 1 83 ? -11.691 -12.414 -3.129 1.00 86.75 83 GLU A O 1
ATOM 690 N N . ILE A 1 84 ? -9.648 -13.345 -3.370 1.00 79.06 84 ILE A N 1
ATOM 691 C CA . ILE A 1 84 ? -9.346 -12.857 -4.725 1.00 79.06 84 ILE A CA 1
ATOM 692 C C . ILE A 1 84 ? -8.785 -14.017 -5.531 1.00 79.06 84 ILE A C 1
ATOM 694 O O . ILE A 1 84 ? -7.928 -14.734 -4.960 1.00 79.06 84 ILE A O 1
#

Secondary structure (DSSP, 8-state):
---------EEEEE--TT-SSPEEEEE----HHHHHHHHHHHHHHHTPPPSS-HHHHHHHHHHHHHHHHHHHHTS----PPPP-

pLDDT: mean 86.47, std 16.94, range [32.44, 98.44]

Radius of gyration: 19.78 Å; chains: 1; bounding box: 52×39×43 Å